Protein AF-A0A968YI07-F1 (afdb_monomer_lite)

Secondary structure (DSSP, 8-state):
----SS-GGGG---SSHHHHHHHHHHHHHHHTSTTS-HHHHS---

Foldseek 3Di:
DPDPPDQPLCPDPPVDPVVSVVSSVVSVQCVVPPPDDPCVSDPDD

Structure (mmCIF, N/CA/C/O backbone):
data_AF-A0A968YI07-F1
#
_entry.id   AF-A0A968YI07-F1
#
loop_
_atom_site.group_PDB
_atom_site.id
_atom_site.type_symbol
_atom_site.label_atom_id
_atom_site.label_alt_id
_atom_site.label_comp_id
_atom_site.label_asym_id
_atom_site.label_entity_id
_atom_site.label_seq_id
_atom_site.pdbx_PDB_ins_code
_atom_site.Cartn_x
_atom_site.Cartn_y
_atom_site.Cartn_z
_atom_site.occu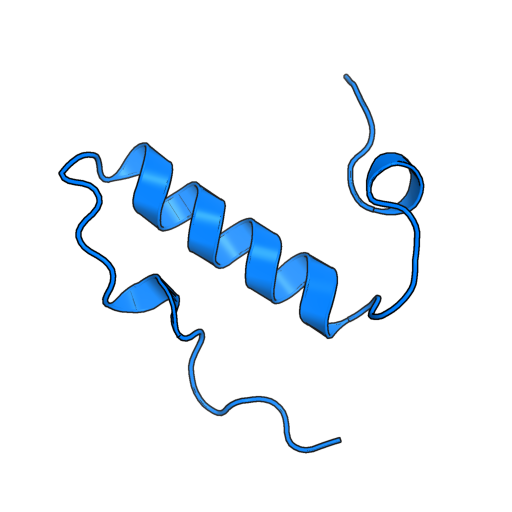pancy
_atom_site.B_iso_or_equiv
_atom_site.auth_seq_id
_atom_site.auth_comp_id
_atom_site.auth_asym_id
_atom_site.auth_atom_id
_atom_site.pdbx_PDB_model_num
ATOM 1 N N . MET A 1 1 ? -15.404 -10.481 5.959 1.00 43.66 1 MET A N 1
ATOM 2 C CA . MET A 1 1 ? -14.674 -9.573 5.044 1.00 43.66 1 MET A CA 1
ATOM 3 C C . MET A 1 1 ? -13.874 -10.438 4.089 1.00 43.66 1 MET A C 1
ATOM 5 O O . MET A 1 1 ? -13.067 -11.220 4.571 1.00 43.66 1 MET A O 1
ATOM 9 N N . LYS A 1 2 ? -14.125 -10.369 2.774 1.00 48.44 2 LYS A N 1
ATOM 10 C CA . LYS A 1 2 ? -13.233 -11.012 1.799 1.00 48.44 2 LYS A CA 1
ATOM 11 C C . LYS A 1 2 ? -11.908 -10.256 1.845 1.00 48.44 2 LYS A C 1
ATOM 13 O O . LYS A 1 2 ? -11.843 -9.115 1.400 1.00 48.44 2 LYS A O 1
ATOM 18 N N . ILE A 1 3 ? -10.896 -10.866 2.456 1.00 54.91 3 ILE A N 1
ATOM 19 C CA . ILE A 1 3 ? -9.504 -10.454 2.284 1.00 54.91 3 ILE A CA 1
ATOM 20 C C . ILE A 1 3 ? -9.269 -10.509 0.775 1.00 54.91 3 ILE A C 1
ATOM 22 O O . ILE A 1 3 ? -9.515 -11.544 0.161 1.00 54.91 3 ILE A O 1
ATOM 26 N N . LEU A 1 4 ? -8.912 -9.379 0.164 1.00 59.22 4 LEU A N 1
ATOM 27 C CA . LEU A 1 4 ? -8.475 -9.361 -1.227 1.00 59.22 4 LEU A CA 1
ATOM 28 C C . LEU A 1 4 ? -7.334 -10.377 -1.326 1.00 59.22 4 LEU A C 1
ATOM 30 O O . LEU A 1 4 ? -6.307 -10.193 -0.680 1.00 59.22 4 LEU A O 1
ATOM 34 N N . GLU A 1 5 ? -7.541 -11.464 -2.072 1.00 65.38 5 GLU A N 1
ATOM 35 C CA . GLU A 1 5 ? -6.619 -12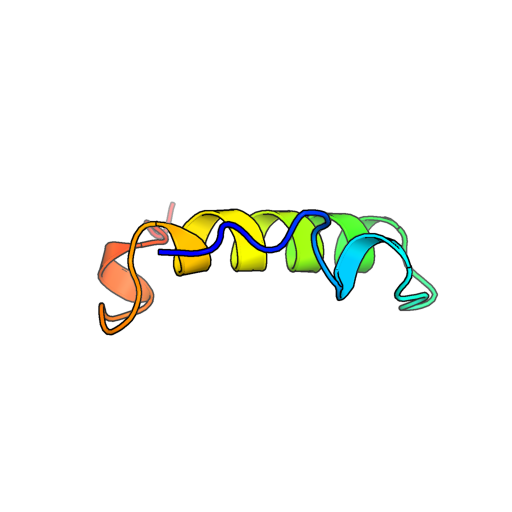.610 -2.142 1.00 65.38 5 GLU A CA 1
ATOM 36 C C . GLU A 1 5 ? -5.204 -12.209 -2.590 1.00 65.38 5 GLU A C 1
ATOM 38 O O . GLU A 1 5 ? -4.253 -12.968 -2.435 1.00 65.38 5 GLU A O 1
ATOM 43 N N . THR A 1 6 ? -5.041 -10.995 -3.120 1.00 74.94 6 THR A N 1
ATOM 44 C CA . THR A 1 6 ? -3.752 -10.378 -3.423 1.00 74.94 6 THR A CA 1
ATOM 45 C C . THR A 1 6 ? -3.821 -8.857 -3.290 1.00 74.94 6 THR A C 1
ATOM 47 O O . THR A 1 6 ? -4.795 -8.219 -3.691 1.00 74.94 6 THR A O 1
ATOM 50 N N . ASN A 1 7 ? -2.755 -8.259 -2.748 1.00 84.50 7 ASN A N 1
ATOM 51 C CA . ASN A 1 7 ? -2.595 -6.810 -2.668 1.00 84.50 7 ASN A CA 1
ATOM 52 C C . ASN A 1 7 ? -2.557 -6.212 -4.093 1.00 84.50 7 ASN A C 1
ATOM 54 O O . ASN A 1 7 ? -1.641 -6.552 -4.854 1.00 84.50 7 ASN A O 1
ATOM 58 N N . PRO A 1 8 ? -3.500 -5.329 -4.479 1.00 83.25 8 PRO A N 1
ATOM 59 C CA . PRO A 1 8 ? -3.622 -4.854 -5.860 1.00 83.25 8 PRO A CA 1
ATOM 60 C C . PRO A 1 8 ? -2.399 -4.054 -6.324 1.00 83.25 8 PRO A C 1
ATOM 62 O O . PRO A 1 8 ? -2.109 -4.003 -7.517 1.00 83.25 8 PRO A O 1
ATOM 65 N N . TYR A 1 9 ? -1.632 -3.491 -5.387 1.00 87.94 9 TYR A N 1
ATOM 66 C CA . TYR A 1 9 ? -0.442 -2.700 -5.688 1.00 87.94 9 TYR A CA 1
ATOM 67 C C . TYR A 1 9 ? 0.810 -3.547 -5.940 1.00 87.94 9 TYR A C 1
ATOM 69 O O . TYR A 1 9 ? 1.822 -3.014 -6.387 1.00 87.94 9 TYR A O 1
ATOM 77 N N . SER A 1 10 ? 0.756 -4.865 -5.712 1.00 85.75 10 SER A N 1
ATOM 78 C CA . SER A 1 10 ? 1.885 -5.778 -5.965 1.00 85.75 10 SER A CA 1
ATOM 79 C C . SER A 1 10 ? 2.322 -5.818 -7.434 1.00 85.75 10 SER A C 1
ATOM 81 O O . SER A 1 10 ? 3.482 -6.106 -7.723 1.00 85.75 10 SER A O 1
ATOM 83 N N . ARG A 1 11 ? 1.407 -5.502 -8.358 1.00 86.44 11 ARG A N 1
ATOM 84 C CA . ARG A 1 11 ? 1.648 -5.462 -9.808 1.00 86.44 11 ARG A CA 1
ATOM 85 C C . ARG A 1 11 ? 1.820 -4.043 -10.355 1.00 86.44 11 ARG A C 1
ATOM 87 O O . ARG A 1 11 ? 1.981 -3.880 -11.560 1.00 86.44 11 ARG A O 1
ATOM 94 N N . CYS A 1 12 ? 1.771 -3.018 -9.502 1.00 88.19 12 CYS A N 1
ATOM 95 C CA . CYS A 1 12 ? 1.963 -1.639 -9.935 1.00 88.19 12 CYS A CA 1
ATOM 96 C C . CYS A 1 12 ? 3.445 -1.351 -10.193 1.00 88.19 12 CYS A C 1
ATOM 98 O O . CYS A 1 12 ? 4.281 -1.455 -9.289 1.00 88.19 12 CYS A O 1
ATOM 100 N N . ASP A 1 13 ? 3.749 -0.911 -11.412 1.00 88.75 13 ASP A N 1
ATOM 101 C CA . ASP A 1 13 ? 5.058 -0.373 -11.760 1.00 88.75 13 ASP A CA 1
ATOM 102 C C . ASP A 1 13 ? 5.064 1.153 -11.606 1.00 88.75 13 ASP A C 1
ATOM 104 O O . ASP A 1 13 ? 4.651 1.899 -12.493 1.00 88.75 13 ASP A O 1
ATOM 108 N N . PHE A 1 14 ? 5.547 1.622 -10.455 1.00 91.94 14 PHE A N 1
ATOM 109 C CA . PHE A 1 14 ? 5.779 3.048 -10.209 1.00 91.94 14 PHE A CA 1
ATOM 110 C C . PHE A 1 14 ? 7.143 3.523 -10.724 1.00 91.94 14 PHE A C 1
ATOM 112 O O . PHE A 1 14 ? 7.572 4.622 -10.380 1.00 91.94 14 PHE A O 1
ATOM 119 N N . ARG A 1 15 ? 7.861 2.690 -11.492 1.00 94.69 15 ARG A N 1
ATOM 120 C CA . ARG A 1 15 ? 9.234 2.916 -11.977 1.00 94.69 15 ARG A CA 1
ATOM 121 C C . ARG A 1 15 ? 10.277 3.113 -10.868 1.00 94.69 15 ARG A C 1
ATOM 123 O O . ARG A 1 15 ? 11.444 3.358 -11.149 1.00 94.69 15 ARG A O 1
ATOM 130 N N . ASP A 1 16 ? 9.871 2.931 -9.611 1.00 93.56 16 ASP A N 1
ATOM 131 C CA . ASP A 1 16 ? 10.709 2.874 -8.420 1.00 93.56 16 ASP A CA 1
ATOM 132 C C . ASP A 1 16 ? 10.194 1.760 -7.496 1.00 93.56 16 ASP A C 1
ATOM 134 O O . ASP A 1 16 ? 9.084 1.810 -6.954 1.00 93.56 16 ASP A O 1
ATOM 138 N N . LYS A 1 17 ? 11.046 0.756 -7.265 1.00 91.50 17 LYS A N 1
ATOM 139 C CA . LYS A 1 17 ? 10.753 -0.388 -6.389 1.00 91.50 17 LYS A CA 1
ATOM 140 C C . LYS A 1 17 ? 10.401 0.041 -4.962 1.00 91.50 17 LYS A C 1
ATOM 142 O O . LYS A 1 17 ? 9.627 -0.646 -4.295 1.00 91.50 17 LYS A O 1
ATOM 147 N N . ARG A 1 18 ? 10.957 1.153 -4.470 1.00 94.44 18 ARG A N 1
ATOM 148 C CA . ARG A 1 18 ? 10.644 1.704 -3.141 1.00 94.44 18 ARG A CA 1
ATOM 149 C C . ARG A 1 18 ? 9.200 2.183 -3.072 1.00 94.44 18 ARG A C 1
ATOM 151 O O . ARG A 1 18 ? 8.543 1.953 -2.059 1.00 94.44 18 ARG A O 1
ATOM 158 N N . LEU A 1 19 ? 8.703 2.814 -4.136 1.00 93.62 19 LEU A N 1
ATOM 159 C CA . LEU A 1 19 ? 7.324 3.294 -4.211 1.00 93.62 19 LEU A CA 1
ATOM 160 C C . LEU A 1 19 ? 6.338 2.126 -4.292 1.00 93.62 19 LEU A C 1
ATOM 162 O O . LEU A 1 19 ? 5.372 2.112 -3.531 1.00 93.62 19 LEU A O 1
ATOM 166 N N . THR A 1 20 ? 6.626 1.095 -5.096 1.00 92.06 20 THR A N 1
ATOM 167 C CA . THR A 1 20 ? 5.803 -0.131 -5.144 1.00 92.06 20 THR A CA 1
ATOM 168 C C . THR A 1 20 ? 5.731 -0.817 -3.783 1.00 92.06 20 THR A C 1
ATOM 170 O O . THR A 1 20 ? 4.638 -1.105 -3.298 1.00 92.06 20 THR A O 1
ATOM 173 N N . ARG A 1 21 ? 6.872 -1.001 -3.101 1.00 91.75 21 ARG A N 1
ATOM 174 C CA . ARG A 1 21 ? 6.897 -1.570 -1.739 1.00 91.75 21 ARG A CA 1
ATOM 175 C C . ARG A 1 21 ? 6.076 -0.744 -0.751 1.00 91.75 21 ARG A C 1
ATOM 177 O O . ARG A 1 21 ? 5.367 -1.306 0.081 1.00 91.75 21 ARG A O 1
ATOM 184 N N . ARG A 1 22 ? 6.150 0.586 -0.845 1.00 92.75 22 ARG A N 1
ATOM 185 C CA . ARG A 1 22 ? 5.399 1.482 0.039 1.00 92.75 22 AR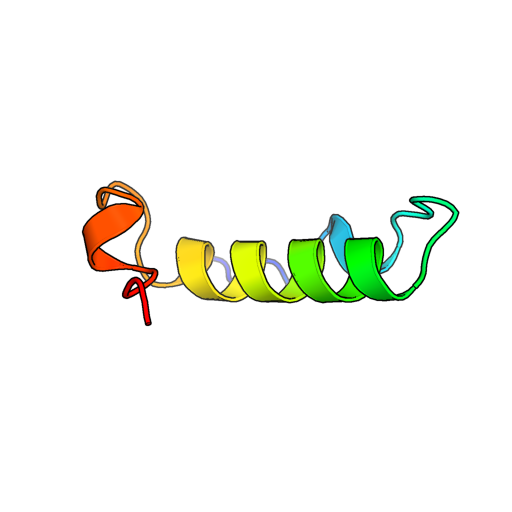G A CA 1
ATOM 186 C C . ARG A 1 22 ? 3.894 1.400 -0.210 1.00 92.75 22 ARG A C 1
ATOM 188 O O . ARG A 1 22 ? 3.143 1.335 0.757 1.00 92.75 22 ARG A O 1
ATOM 195 N N . ALA A 1 23 ? 3.456 1.350 -1.466 1.00 92.44 23 ALA A N 1
ATOM 196 C CA . ALA A 1 23 ? 2.042 1.198 -1.814 1.00 92.44 23 ALA A CA 1
ATOM 197 C C . ALA A 1 23 ? 1.459 -0.125 -1.290 1.00 92.44 23 ALA A C 1
ATOM 199 O O . ALA A 1 23 ? 0.388 -0.127 -0.683 1.00 92.44 23 ALA A O 1
ATOM 200 N N . VAL A 1 24 ? 2.205 -1.226 -1.441 1.00 91.44 24 VAL A N 1
ATOM 201 C CA . VAL A 1 24 ? 1.846 -2.541 -0.886 1.00 91.44 24 VAL A CA 1
ATOM 202 C C . VAL A 1 24 ? 1.661 -2.455 0.635 1.00 91.44 24 VAL A C 1
ATOM 204 O O . VAL A 1 24 ? 0.582 -2.766 1.138 1.00 91.44 24 VAL A O 1
ATOM 207 N N . SER A 1 25 ? 2.654 -1.928 1.357 1.00 89.88 25 SER A N 1
ATOM 208 C CA . SER A 1 25 ? 2.600 -1.793 2.821 1.00 89.88 25 SER A CA 1
ATOM 209 C C . SER A 1 25 ? 1.433 -0.922 3.309 1.00 89.88 25 SER A C 1
ATOM 211 O O . S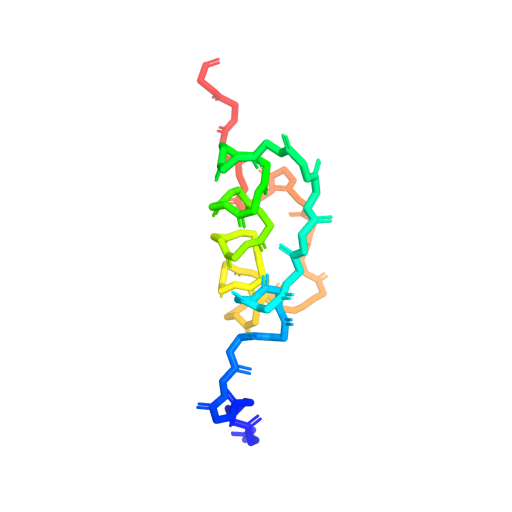ER A 1 25 ? 0.769 -1.266 4.291 1.00 89.88 25 SER A O 1
ATOM 213 N N . ILE A 1 26 ? 1.143 0.185 2.613 1.00 89.12 26 ILE A N 1
ATOM 214 C CA . ILE A 1 26 ? 0.010 1.058 2.948 1.00 89.12 26 ILE A CA 1
ATOM 215 C C . ILE A 1 26 ? -1.310 0.297 2.808 1.00 89.12 26 ILE A C 1
ATOM 217 O O . ILE A 1 26 ? -2.137 0.345 3.715 1.00 89.12 26 ILE A O 1
ATOM 221 N N . ALA A 1 27 ? -1.508 -0.418 1.702 1.00 87.81 27 ALA A N 1
ATOM 222 C CA . ALA A 1 27 ? -2.751 -1.134 1.438 1.00 87.81 27 ALA A CA 1
ATOM 223 C C . ALA A 1 27 ? -3.026 -2.244 2.458 1.00 87.81 27 ALA A C 1
ATOM 225 O O . ALA A 1 27 ? -4.150 -2.365 2.946 1.00 87.81 27 ALA A O 1
ATOM 226 N N . GLU A 1 28 ? -1.995 -2.998 2.840 1.00 86.06 28 GLU A N 1
ATOM 227 C CA . GLU A 1 28 ? -2.073 -3.981 3.924 1.00 86.06 28 GLU A CA 1
ATOM 228 C C . GLU A 1 28 ? -2.481 -3.322 5.245 1.00 86.06 28 GLU A C 1
ATOM 230 O O . GLU A 1 28 ? -3.447 -3.754 5.874 1.00 86.06 28 GLU A O 1
ATOM 235 N N . CYS A 1 29 ? -1.834 -2.216 5.626 1.00 84.12 29 CYS A N 1
ATOM 236 C CA . CYS A 1 29 ? -2.170 -1.479 6.848 1.00 84.12 29 CYS A CA 1
ATOM 237 C C . CYS A 1 29 ? -3.606 -0.929 6.854 1.00 84.12 29 CYS A C 1
ATOM 239 O O . CYS A 1 29 ? -4.279 -0.979 7.887 1.00 84.12 29 CYS A O 1
ATOM 241 N N . LEU A 1 30 ? -4.082 -0.403 5.722 1.00 80.81 30 LEU A N 1
ATOM 242 C CA . LEU A 1 30 ? -5.430 0.156 5.597 1.00 80.81 30 LEU A CA 1
ATOM 243 C C . LEU A 1 30 ? -6.511 -0.926 5.585 1.00 80.81 30 LEU A C 1
ATOM 245 O O . LEU A 1 30 ? -7.574 -0.711 6.163 1.00 80.81 30 LEU A O 1
ATOM 249 N N . SER A 1 31 ? -6.244 -2.090 4.983 1.00 74.75 31 SER A N 1
ATOM 250 C CA . SER A 1 31 ? -7.201 -3.207 4.937 1.00 74.75 31 SER A CA 1
ATOM 251 C C . SER A 1 31 ? -7.633 -3.679 6.331 1.00 74.75 31 SER A C 1
ATOM 253 O O . SER A 1 31 ? -8.785 -4.056 6.530 1.00 74.75 31 SER A O 1
ATOM 255 N N . VAL A 1 32 ? -6.740 -3.569 7.319 1.00 68.00 32 VAL A N 1
ATOM 256 C CA . VAL A 1 32 ? -6.994 -3.938 8.720 1.00 68.00 32 VAL A CA 1
ATOM 257 C C . VAL A 1 32 ? -7.711 -2.819 9.495 1.00 68.00 32 VAL A C 1
ATOM 259 O O . VAL A 1 32 ? -8.290 -3.064 10.551 1.00 68.00 32 VAL A O 1
ATOM 262 N N . LYS A 1 33 ? -7.682 -1.574 9.001 1.00 77.56 33 LYS A N 1
ATOM 263 C CA . LYS A 1 33 ? -8.095 -0.368 9.747 1.00 77.56 33 LYS A CA 1
ATOM 264 C C . LYS A 1 33 ? -8.974 0.583 8.925 1.00 77.56 33 LYS A C 1
ATOM 266 O O . LYS A 1 33 ? -8.890 1.802 9.086 1.00 77.56 33 LYS A O 1
ATOM 271 N N . TYR A 1 34 ? -9.803 0.033 8.041 1.00 76.56 34 TYR A N 1
ATOM 272 C CA . TYR A 1 34 ? -10.648 0.811 7.135 1.00 76.56 34 TYR A CA 1
ATOM 273 C C . TYR A 1 34 ? -11.494 1.853 7.894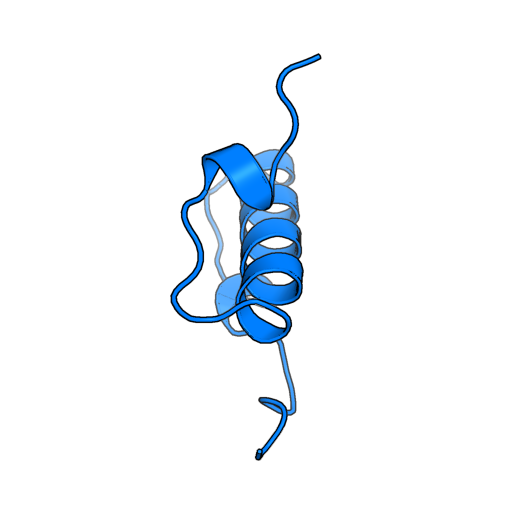 1.00 76.56 34 TYR A C 1
ATOM 275 O O . TYR A 1 34 ? -12.099 1.544 8.920 1.00 76.56 34 TYR A O 1
ATOM 283 N N . GLY A 1 35 ? -11.505 3.099 7.407 1.00 83.44 35 GLY A N 1
ATOM 284 C CA . GLY A 1 35 ? -12.234 4.221 8.016 1.00 83.44 35 GLY A CA 1
ATOM 285 C C . GLY A 1 35 ? -11.503 4.963 9.145 1.00 83.44 35 GLY A C 1
ATOM 286 O O . GLY A 1 35 ? -12.018 5.967 9.632 1.00 83.44 35 GLY A O 1
ATOM 287 N N . GLN A 1 36 ? -10.308 4.527 9.562 1.00 87.25 36 GLN A N 1
ATOM 288 C CA . GLN A 1 36 ? -9.512 5.268 10.548 1.00 87.25 36 GLN A CA 1
ATOM 289 C C . GLN A 1 36 ? -8.633 6.354 9.895 1.00 87.25 36 GLN A C 1
ATOM 291 O O . GLN A 1 36 ? -8.133 6.152 8.785 1.00 87.25 36 GLN A O 1
ATOM 296 N N . PRO A 1 37 ? -8.375 7.485 10.584 1.00 87.31 37 PRO A N 1
ATOM 297 C CA . PRO A 1 37 ? -7.447 8.507 10.103 1.00 87.31 37 PRO A CA 1
ATOM 298 C C . PRO A 1 37 ? -6.029 7.959 9.908 1.00 87.31 37 PRO A C 1
ATOM 300 O O . PRO A 1 37 ? -5.532 7.205 10.748 1.00 87.31 37 PRO A O 1
ATOM 303 N N . LEU A 1 38 ? -5.334 8.408 8.858 1.00 85.69 38 LEU A N 1
ATOM 304 C CA . LEU A 1 38 ? -3.966 7.964 8.554 1.00 85.69 38 LEU A CA 1
ATOM 305 C C . LEU A 1 38 ? -2.984 8.221 9.702 1.00 85.69 38 LEU A C 1
ATOM 307 O O . LEU A 1 38 ? -2.129 7.381 9.952 1.00 85.69 38 LEU A O 1
ATOM 311 N N . SER A 1 39 ? -3.147 9.319 10.443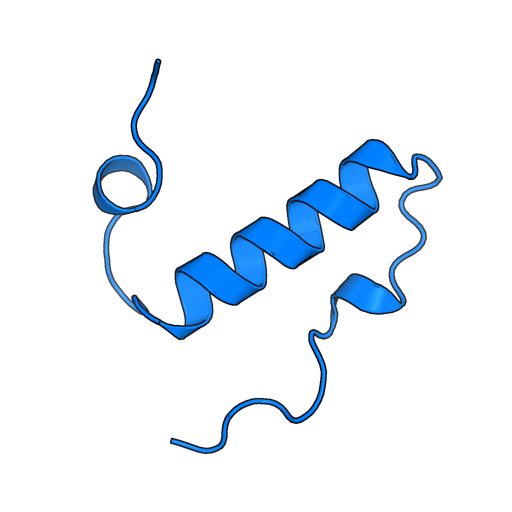 1.00 86.88 39 SER A N 1
ATOM 312 C CA . SER A 1 39 ? -2.328 9.654 11.618 1.00 86.88 39 SER A CA 1
ATOM 313 C C . SER A 1 39 ? -2.448 8.646 12.767 1.00 86.88 39 SER A C 1
ATOM 315 O O . SER A 1 39 ? -1.537 8.514 13.578 1.00 86.88 39 SER A O 1
ATOM 317 N N . LYS A 1 40 ? -3.560 7.905 12.843 1.00 85.19 40 LYS A N 1
ATOM 318 C CA . LYS A 1 40 ? -3.754 6.814 13.811 1.00 85.19 40 LYS A CA 1
ATOM 319 C C . LYS A 1 40 ? -3.127 5.501 13.329 1.00 85.19 40 LYS A C 1
ATOM 321 O O . LYS A 1 40 ? -2.814 4.623 14.133 1.00 85.19 40 LYS A O 1
ATOM 326 N N . ILE A 1 41 ? -2.972 5.349 12.016 1.00 84.50 41 ILE A N 1
ATOM 327 C CA . ILE A 1 41 ? -2.452 4.139 11.373 1.00 84.50 41 ILE A CA 1
ATOM 328 C C . ILE A 1 41 ? -0.928 4.203 11.266 1.00 84.50 41 ILE A C 1
ATOM 330 O O . ILE A 1 41 ? -0.253 3.253 11.662 1.00 84.50 41 ILE A O 1
ATOM 334 N N . PHE A 1 42 ? -0.401 5.326 10.782 1.00 84.50 42 PHE A N 1
ATOM 335 C CA . PHE A 1 42 ? 1.019 5.594 10.603 1.00 84.50 42 PHE A CA 1
ATOM 336 C C . PHE A 1 42 ? 1.471 6.595 11.666 1.00 84.50 42 PHE A C 1
ATOM 338 O O . PHE A 1 42 ? 1.044 7.748 11.660 1.00 84.50 42 PHE A O 1
ATOM 345 N N . LYS A 1 43 ? 2.329 6.153 12.591 1.00 79.88 43 LYS A N 1
ATOM 346 C CA . LYS A 1 43 ? 2.967 7.056 13.553 1.00 79.88 43 LYS A CA 1
ATOM 347 C C . LYS A 1 43 ? 4.058 7.845 12.831 1.00 79.88 43 LYS A C 1
ATOM 349 O O . LYS A 1 43 ? 4.891 7.241 12.156 1.00 79.88 43 LYS A O 1
ATOM 354 N N . SER A 1 44 ? 4.056 9.164 12.983 1.00 72.88 44 SER A N 1
ATOM 355 C CA . SER A 1 44 ? 5.217 9.980 12.632 1.00 72.88 44 SER A CA 1
ATOM 356 C C . SER A 1 44 ? 6.363 9.596 13.569 1.00 72.88 44 SER A C 1
ATOM 358 O O . SER A 1 44 ? 6.149 9.536 14.781 1.00 72.88 44 SER A O 1
ATOM 360 N N . GLN A 1 45 ? 7.521 9.252 13.003 1.00 60.50 45 GLN A N 1
ATOM 361 C CA . GLN A 1 45 ? 8.763 9.137 13.769 1.00 60.50 45 GLN A CA 1
ATOM 362 C C . GLN A 1 45 ? 9.322 10.520 14.075 1.00 60.50 45 GLN A C 1
ATOM 364 O O . GLN A 1 45 ? 9.113 11.421 13.229 1.00 60.50 45 GLN A O 1
#

Sequence (45 aa):
MKILETNPYSRCDFRDKRLTRRAVSIAECLSVKYGQPLSKIFKSQ

Radius of gyration: 11.7 Å; chains: 1; bounding box: 25×23×26 Å

pLDDT: mean 81.87, std 12.25, range [43.66, 94.69]